Protein AF-A0A964HIZ6-F1 (afdb_monomer_lite)

Sequence (158 aa):
MNRRGFLATSIAAAVPARAANRIDWSRISVLTDEVGKTPEEALAFCKQYGLKWVELRGIPGQRKSYFTLEGDELKTAAKQFKDAGLGVSFLNTGMLKFDLPGTVPARKRVETEEQKAARAASAQAQFDRRLDTLRQAITAAKAFNVGIVRVFTFSRVE

pLDDT: mean 89.98, std 14.61, range [45.97, 98.5]

Secondary structure (DSSP, 8-state):
--TTSTTSS---------------GGG-EEEHHHH-SSHHHHHHHHHHTT--EEEESBPTTSS-BGGG--HHHHHHHHHHHHHTT-EEEEEEE-TT-SPPTTS-B--SS---HHHHHHHHHHHHHHHHTHHHHHHHHHHHHHHTT-S-EEE---PPB-

Structure (mmCIF, N/CA/C/O backbone):
data_AF-A0A964HIZ6-F1
#
_entry.id   AF-A0A964HIZ6-F1
#
loop_
_atom_site.group_PDB
_atom_site.id
_atom_site.type_symbol
_atom_site.label_atom_id
_atom_site.label_alt_id
_atom_site.label_comp_id
_atom_site.label_asym_id
_atom_site.label_entity_id
_atom_site.label_seq_id
_atom_site.pdbx_PDB_ins_code
_atom_site.Cartn_x
_atom_site.Cartn_y
_atom_site.Cartn_z
_atom_site.occupancy
_atom_site.B_iso_or_equiv
_atom_site.auth_seq_id
_atom_site.auth_comp_id
_atom_site.auth_asym_id
_atom_site.auth_atom_id
_atom_site.pdbx_PDB_m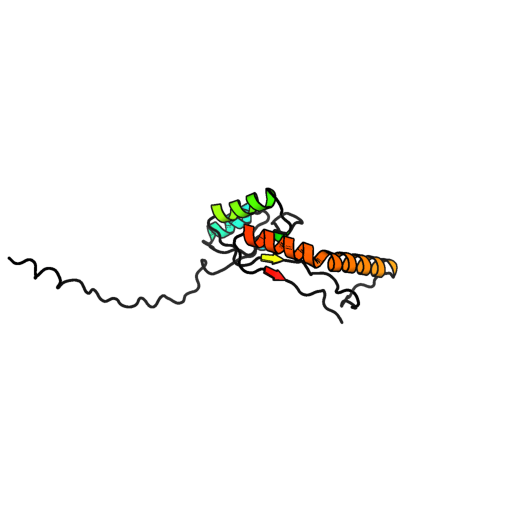odel_num
ATOM 1 N N . MET A 1 1 ? -52.311 -12.033 47.935 1.00 45.97 1 MET A N 1
ATOM 2 C CA . MET A 1 1 ? -51.720 -11.339 46.765 1.00 45.97 1 MET A CA 1
ATOM 3 C C . MET A 1 1 ? -50.743 -12.289 46.088 1.00 45.97 1 MET A C 1
ATOM 5 O O . MET A 1 1 ? -49.698 -12.580 46.654 1.00 45.97 1 MET A O 1
ATOM 9 N N . ASN A 1 2 ? -51.124 -12.861 44.941 1.00 47.94 2 ASN A N 1
ATOM 10 C CA . ASN A 1 2 ? -50.382 -13.949 44.294 1.00 47.94 2 ASN A CA 1
ATOM 11 C C . ASN A 1 2 ? -49.413 -13.428 43.225 1.00 47.94 2 ASN A C 1
ATOM 13 O O . ASN A 1 2 ? -49.766 -12.571 42.418 1.00 47.94 2 ASN A O 1
ATOM 17 N N . ARG A 1 3 ? -48.219 -14.036 43.177 1.00 53.62 3 ARG A N 1
ATOM 18 C CA . ARG A 1 3 ? -47.076 -13.769 42.274 1.00 53.62 3 ARG A CA 1
ATOM 19 C C . ARG A 1 3 ? -47.370 -13.892 40.762 1.00 53.62 3 ARG A C 1
ATOM 21 O O . ARG A 1 3 ? -46.456 -13.802 39.955 1.00 53.62 3 ARG A O 1
ATOM 28 N N . ARG A 1 4 ? -48.628 -14.105 40.365 1.00 56.47 4 ARG A N 1
ATOM 29 C CA . ARG A 1 4 ? -49.062 -14.315 38.973 1.00 56.47 4 ARG A CA 1
ATOM 30 C C . ARG A 1 4 ? -49.583 -13.054 38.270 1.00 56.47 4 ARG A C 1
ATOM 32 O O . ARG A 1 4 ? -49.916 -13.128 37.098 1.00 56.47 4 ARG A O 1
ATOM 39 N N . GLY A 1 5 ? -49.630 -11.906 38.950 1.00 51.97 5 GLY A N 1
ATOM 40 C CA . GLY A 1 5 ? -50.114 -10.646 38.367 1.00 51.97 5 GLY A CA 1
ATOM 41 C C . GLY A 1 5 ? -49.050 -9.746 37.728 1.00 51.97 5 GLY A C 1
ATOM 42 O O . GLY A 1 5 ? -49.407 -8.723 37.160 1.00 51.97 5 GLY A O 1
ATOM 43 N N . PHE A 1 6 ? -47.756 -10.079 37.818 1.00 48.56 6 PHE A N 1
ATOM 44 C CA . PHE A 1 6 ? -46.681 -9.134 37.465 1.00 48.56 6 PHE A CA 1
ATOM 45 C C . PHE A 1 6 ? -46.158 -9.243 36.019 1.00 48.56 6 PHE A C 1
ATOM 47 O O . PHE A 1 6 ? -45.233 -8.536 35.646 1.00 48.56 6 PHE A O 1
ATOM 54 N N . LEU A 1 7 ? -46.735 -10.109 35.181 1.00 51.22 7 LEU A N 1
ATOM 55 C CA . LEU A 1 7 ? -46.270 -10.308 33.796 1.00 51.22 7 LEU A CA 1
ATOM 56 C C . LEU A 1 7 ? -47.154 -9.638 32.731 1.00 51.22 7 LEU A C 1
ATOM 58 O O . LEU A 1 7 ? -46.924 -9.833 31.543 1.00 51.22 7 LEU A O 1
ATOM 62 N N . ALA A 1 8 ? -48.153 -8.844 33.124 1.00 53.31 8 ALA A N 1
ATOM 63 C CA . ALA A 1 8 ? -49.134 -8.289 32.187 1.00 53.31 8 ALA A CA 1
ATOM 64 C C . ALA A 1 8 ? -48.820 -6.870 31.667 1.00 53.31 8 ALA A C 1
ATOM 66 O O . ALA A 1 8 ? -49.612 -6.319 30.907 1.00 53.31 8 ALA A O 1
ATOM 67 N N . THR A 1 9 ? -47.688 -6.259 32.024 1.00 53.56 9 THR A N 1
ATOM 68 C CA . THR A 1 9 ? -47.437 -4.842 31.704 1.00 53.56 9 THR A CA 1
ATOM 69 C C . THR A 1 9 ? -45.995 -4.588 31.293 1.00 53.56 9 THR A C 1
ATOM 71 O O . THR A 1 9 ? -45.184 -4.138 32.094 1.00 53.56 9 THR A O 1
ATOM 74 N N . SER A 1 10 ? -45.676 -4.887 30.029 1.00 55.31 10 SER A N 1
ATOM 75 C CA . SER A 1 10 ? -44.842 -4.045 29.141 1.00 55.31 10 SER A CA 1
ATOM 76 C C . SER A 1 10 ? -44.479 -4.771 27.836 1.00 55.31 10 SER A C 1
ATOM 78 O O . SER A 1 10 ? -43.316 -4.907 27.478 1.00 55.31 10 SER A O 1
ATOM 80 N N . ILE A 1 11 ? -45.483 -5.169 27.044 1.00 53.59 11 ILE A N 1
ATOM 81 C CA . ILE A 1 11 ? -45.284 -5.249 25.587 1.00 53.59 11 ILE A CA 1
ATOM 82 C C . ILE A 1 11 ? -45.495 -3.827 25.059 1.00 53.59 11 ILE A C 1
ATOM 84 O O . ILE A 1 11 ? -46.511 -3.501 24.451 1.00 53.59 11 ILE A O 1
ATOM 88 N N . ALA A 1 12 ? -44.557 -2.933 25.385 1.00 55.44 12 ALA A N 1
ATOM 89 C CA . ALA A 1 12 ? -44.409 -1.705 24.625 1.00 55.44 12 ALA A CA 1
ATOM 90 C C . ALA A 1 12 ? -43.960 -2.147 23.234 1.00 55.44 12 ALA A C 1
ATOM 92 O O . ALA A 1 12 ? -42.929 -2.804 23.094 1.00 55.44 12 ALA A O 1
ATOM 93 N N . ALA A 1 13 ? -44.814 -1.877 22.251 1.00 52.16 13 ALA A N 1
ATOM 94 C CA . ALA A 1 13 ? -44.653 -2.220 20.853 1.00 52.16 13 ALA A CA 1
ATOM 95 C C . ALA A 1 13 ? -43.179 -2.208 20.426 1.00 52.16 13 ALA A C 1
ATOM 97 O O . ALA A 1 13 ? -42.555 -1.149 20.331 1.00 52.16 13 ALA A O 1
ATOM 98 N N . ALA A 1 14 ? -42.647 -3.389 20.109 1.00 55.41 14 ALA A N 1
ATOM 99 C CA . ALA A 1 14 ? -41.518 -3.504 19.208 1.00 55.41 14 ALA A CA 1
ATOM 100 C C . ALA A 1 14 ? -42.014 -3.045 17.833 1.00 55.41 14 ALA A C 1
ATOM 102 O O . ALA A 1 14 ? -42.307 -3.849 16.952 1.00 55.41 14 ALA A O 1
ATOM 103 N N . VAL A 1 15 ? -42.168 -1.729 17.662 1.00 54.66 15 VAL A N 1
ATOM 104 C CA . VAL A 1 15 ? -42.081 -1.126 16.342 1.00 54.66 15 VAL A CA 1
ATOM 105 C C . VAL A 1 15 ? -40.724 -1.601 15.847 1.00 54.66 15 VAL A C 1
ATOM 107 O O . VAL A 1 15 ? -39.725 -1.285 16.503 1.00 54.66 15 VAL A O 1
ATOM 110 N N . PRO A 1 16 ? -40.634 -2.400 14.770 1.00 52.22 16 PRO A N 1
ATOM 111 C CA . PRO A 1 16 ? -39.349 -2.583 14.143 1.00 52.22 16 PRO A CA 1
ATOM 112 C C . PRO A 1 16 ? -38.974 -1.169 13.736 1.00 52.22 16 PRO A C 1
ATOM 114 O O . PRO A 1 16 ? -39.582 -0.599 12.826 1.00 52.22 16 PRO A O 1
ATOM 117 N N . ALA A 1 17 ? -38.052 -0.551 14.478 1.00 58.62 17 ALA A N 1
ATOM 118 C CA . ALA A 1 17 ? -37.364 0.618 13.995 1.00 58.62 17 ALA A CA 1
ATOM 119 C C . ALA A 1 17 ? -36.874 0.155 12.633 1.00 58.62 17 ALA A C 1
ATOM 121 O O . ALA A 1 17 ? -36.034 -0.744 12.558 1.00 58.62 17 ALA A O 1
ATOM 122 N N . ARG A 1 18 ? -37.512 0.644 11.561 1.00 54.06 18 ARG A N 1
ATOM 123 C CA . ARG A 1 18 ? -36.980 0.531 10.212 1.00 54.06 18 ARG A CA 1
ATOM 124 C C . ARG A 1 18 ? -35.577 1.056 10.395 1.00 54.06 18 ARG A C 1
ATOM 126 O O . ARG A 1 18 ? -35.429 2.263 10.576 1.00 54.06 18 ARG A O 1
ATOM 133 N N . ALA A 1 19 ? -34.600 0.153 10.498 1.00 58.31 19 ALA A N 1
ATOM 134 C CA . ALA A 1 19 ? -33.208 0.518 10.594 1.00 58.31 19 ALA A CA 1
ATOM 135 C C . ALA A 1 19 ? -33.028 1.390 9.371 1.00 58.31 19 ALA A C 1
ATOM 137 O O . ALA A 1 19 ? -33.193 0.912 8.245 1.00 58.31 19 ALA A O 1
ATOM 138 N N . ALA A 1 20 ? -32.935 2.699 9.604 1.00 58.81 20 ALA A N 1
ATOM 139 C CA . ALA A 1 20 ? -32.928 3.649 8.526 1.00 58.81 20 ALA A CA 1
ATOM 140 C C . ALA A 1 20 ? -31.734 3.209 7.696 1.00 58.81 20 ALA A C 1
ATOM 142 O O . ALA A 1 20 ? -30.618 3.162 8.210 1.00 58.81 20 ALA A O 1
ATOM 143 N N . ASN A 1 21 ? -31.997 2.762 6.469 1.00 61.28 21 ASN A N 1
ATOM 144 C CA . ASN A 1 21 ? -31.003 2.190 5.572 1.00 61.28 21 ASN A CA 1
ATOM 145 C C . ASN A 1 21 ? -30.147 3.346 5.022 1.00 61.28 21 ASN A C 1
ATOM 147 O O . ASN A 1 21 ? -30.050 3.575 3.821 1.00 61.28 21 ASN A O 1
ATOM 151 N N . ARG A 1 22 ? -29.649 4.184 5.934 1.00 76.38 22 ARG A N 1
ATOM 152 C CA . ARG A 1 22 ? -28.894 5.395 5.693 1.00 76.38 22 ARG A CA 1
ATOM 153 C C . ARG A 1 22 ? -27.453 4.990 5.893 1.00 76.38 22 ARG A C 1
ATOM 155 O O . ARG A 1 22 ? -27.034 4.654 6.997 1.00 76.38 22 ARG A O 1
ATOM 162 N N . ILE A 1 23 ? -26.728 4.967 4.787 1.00 83.88 23 ILE A N 1
ATOM 163 C CA . ILE A 1 23 ? -25.276 4.923 4.815 1.00 83.88 23 ILE A CA 1
ATOM 164 C C . ILE A 1 23 ? -24.836 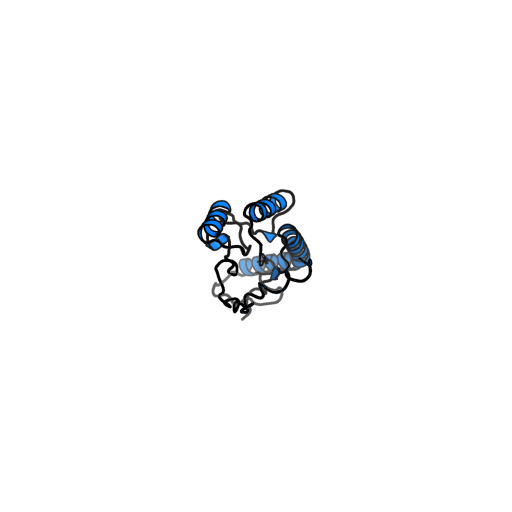6.167 5.590 1.00 83.88 23 ILE A C 1
ATOM 166 O O . ILE A 1 23 ? -25.149 7.288 5.190 1.00 83.88 23 ILE A O 1
ATOM 170 N N . ASP A 1 24 ? -24.184 5.955 6.726 1.00 89.06 24 ASP A N 1
ATOM 171 C CA . ASP A 1 24 ? -23.513 7.000 7.487 1.00 89.06 24 ASP A CA 1
ATOM 172 C C . ASP A 1 24 ? -21.992 6.896 7.291 1.00 89.06 24 ASP A C 1
ATOM 174 O O . ASP A 1 24 ? -21.478 6.003 6.609 1.00 89.06 24 ASP A O 1
ATOM 178 N N . TRP A 1 25 ? -21.257 7.815 7.911 1.00 90.38 25 TRP A N 1
ATOM 179 C CA . TRP A 1 25 ? -19.798 7.873 7.841 1.00 90.38 25 TRP A CA 1
ATOM 180 C C . TRP A 1 25 ? -19.101 6.610 8.371 1.00 90.38 25 TRP A C 1
ATOM 182 O O . TRP A 1 25 ? -17.971 6.325 7.980 1.00 90.38 25 TRP A O 1
ATOM 192 N N . SER A 1 26 ? -19.774 5.792 9.191 1.00 88.56 26 SER A N 1
ATOM 193 C CA . SER A 1 26 ? -19.220 4.522 9.676 1.00 88.56 26 SER A CA 1
ATOM 194 C C . SER A 1 26 ? -19.149 3.437 8.598 1.00 88.56 26 SER A C 1
ATOM 196 O O . SER A 1 26 ? -18.534 2.397 8.822 1.00 88.56 26 SER A O 1
ATOM 198 N N . ARG A 1 27 ? -19.762 3.667 7.430 1.00 91.12 27 ARG A N 1
ATOM 199 C CA . ARG A 1 27 ? -19.783 2.749 6.280 1.00 91.12 27 ARG A CA 1
ATOM 200 C C . ARG A 1 27 ? -19.009 3.266 5.068 1.00 91.12 27 ARG A C 1
ATOM 202 O O . ARG A 1 27 ? -19.045 2.631 4.019 1.00 91.12 27 ARG A O 1
ATOM 209 N N . ILE A 1 28 ? -18.333 4.404 5.202 1.00 93.69 28 ILE A N 1
ATOM 210 C CA . ILE A 1 28 ? -17.528 5.013 4.143 1.00 93.69 28 ILE A CA 1
ATOM 211 C C . ILE A 1 28 ? -16.051 4.796 4.474 1.00 93.69 28 ILE A C 1
ATOM 213 O O . ILE A 1 28 ? -15.628 5.006 5.613 1.00 93.69 28 ILE A O 1
ATOM 217 N N . SER A 1 29 ? -15.277 4.369 3.477 1.00 96.38 29 SER A N 1
ATOM 218 C CA . SER A 1 29 ? -13.820 4.290 3.535 1.00 96.38 29 SER A CA 1
ATOM 219 C C . SER A 1 29 ? -13.178 5.442 2.768 1.00 96.38 29 SER A C 1
ATOM 221 O O . SER A 1 29 ? -13.736 5.962 1.802 1.00 96.38 29 SER A O 1
ATOM 223 N N . VAL A 1 30 ? -11.979 5.830 3.199 1.00 97.44 30 VAL A N 1
ATOM 224 C CA . VAL A 1 30 ? -11.129 6.798 2.495 1.00 97.44 30 VAL A CA 1
ATOM 225 C C . VAL A 1 30 ? -9.723 6.237 2.319 1.00 97.44 30 VAL A C 1
ATOM 227 O O . VAL A 1 30 ? -9.248 5.460 3.149 1.00 97.44 30 VAL A O 1
ATOM 230 N N . LEU A 1 31 ? -9.049 6.648 1.247 1.00 98.19 31 LEU A N 1
ATOM 231 C CA . LEU A 1 31 ? -7.632 6.368 1.033 1.00 98.19 31 LEU A CA 1
ATOM 232 C C . LEU A 1 31 ? -6.791 7.255 1.949 1.00 98.19 31 LEU A C 1
ATOM 234 O O . LEU A 1 31 ? -6.874 8.481 1.876 1.00 98.19 31 LEU A O 1
ATOM 238 N N . THR A 1 32 ? -5.966 6.644 2.798 1.00 98.38 32 THR A N 1
ATOM 239 C CA . THR A 1 32 ? -5.167 7.387 3.786 1.00 98.38 32 THR A CA 1
ATOM 240 C C . THR A 1 32 ? -4.206 8.384 3.142 1.00 98.38 32 THR A C 1
ATOM 242 O O . THR A 1 32 ? -3.974 9.449 3.701 1.00 98.38 32 THR A O 1
ATOM 245 N N . ASP A 1 33 ? -3.664 8.058 1.966 1.00 97.62 33 ASP A N 1
ATOM 246 C CA . ASP A 1 33 ? -2.729 8.897 1.204 1.00 97.62 33 ASP A CA 1
ATOM 247 C C . ASP A 1 33 ? -3.394 10.038 0.418 1.00 97.62 33 ASP A C 1
ATOM 249 O O . ASP A 1 33 ? -2.684 10.854 -0.161 1.00 97.62 33 ASP A O 1
ATOM 253 N N . GLU A 1 34 ? -4.727 10.129 0.426 1.00 97.81 34 GLU A N 1
ATOM 254 C CA . GLU A 1 34 ? -5.487 11.221 -0.205 1.00 97.81 34 GLU A CA 1
ATOM 255 C C . GLU A 1 34 ? -6.064 12.211 0.823 1.00 97.81 34 GLU A C 1
ATOM 257 O O . GLU A 1 34 ? -6.417 13.335 0.472 1.00 97.81 34 GLU A O 1
ATOM 262 N N . VAL A 1 35 ? -6.170 11.811 2.097 1.00 97.75 35 VAL A N 1
ATOM 263 C CA . VAL A 1 35 ? -6.799 12.621 3.162 1.00 97.75 35 VAL A CA 1
ATOM 264 C C . VAL A 1 35 ? -5.812 13.197 4.179 1.00 97.75 35 VAL A C 1
ATOM 266 O O . VAL A 1 35 ? -6.211 13.973 5.043 1.00 97.75 35 VAL A O 1
ATOM 269 N N . GLY A 1 36 ? -4.529 12.844 4.087 1.00 97.00 36 GLY A N 1
ATOM 270 C CA . GLY A 1 36 ? -3.477 13.370 4.956 1.00 97.00 36 GLY A CA 1
ATOM 271 C C . GLY A 1 36 ? -2.109 13.338 4.282 1.00 97.00 36 GLY A C 1
ATOM 272 O O . GLY A 1 36 ? -1.866 12.532 3.384 1.00 97.00 36 GLY A O 1
ATOM 273 N N . LYS A 1 37 ? -1.199 14.216 4.713 1.00 97.75 37 LYS A N 1
ATOM 274 C CA . LYS A 1 37 ? 0.199 14.226 4.253 1.00 97.75 37 LYS A CA 1
ATOM 275 C C . LYS A 1 37 ? 1.084 13.319 5.098 1.00 97.75 37 LYS A C 1
ATOM 277 O O . LYS A 1 37 ? 2.146 12.924 4.629 1.00 97.75 37 LYS A O 1
ATOM 282 N N . THR A 1 38 ? 0.650 12.970 6.308 1.00 98.12 38 THR A N 1
ATOM 283 C CA . THR A 1 38 ? 1.278 11.962 7.174 1.00 98.12 38 THR A CA 1
ATOM 284 C C . THR A 1 38 ? 0.230 10.955 7.669 1.00 98.12 38 THR A C 1
ATOM 286 O O . THR A 1 38 ? -0.973 11.233 7.583 1.00 98.12 38 THR A O 1
ATOM 289 N N . PRO A 1 39 ? 0.642 9.771 8.167 1.00 97.69 39 PRO A N 1
ATOM 290 C CA . PRO A 1 39 ? -0.289 8.818 8.764 1.00 97.69 39 PRO A CA 1
ATOM 291 C C . PRO A 1 39 ? -1.131 9.449 9.879 1.00 97.69 39 PRO A C 1
ATOM 293 O O . PRO A 1 39 ? -2.338 9.246 9.930 1.00 97.69 39 PRO A O 1
ATOM 296 N N . GLU A 1 40 ? -0.522 10.273 10.728 1.00 97.88 40 GLU A N 1
ATOM 297 C CA . GLU A 1 40 ? -1.180 10.933 11.857 1.00 97.88 40 GLU A CA 1
ATOM 298 C C . GLU A 1 40 ? -2.265 11.909 11.390 1.00 97.88 40 GLU A C 1
ATOM 300 O O . GLU A 1 40 ? -3.366 11.905 11.942 1.00 97.88 40 GLU A O 1
ATOM 305 N N . GLU A 1 41 ? -1.992 12.701 10.347 1.00 98.38 41 GLU A N 1
ATOM 306 C CA . GLU A 1 41 ? -2.987 13.593 9.741 1.00 98.38 41 GLU A CA 1
ATOM 307 C C . GLU A 1 41 ? -4.173 12.809 9.163 1.00 98.38 41 GLU A C 1
ATOM 309 O O . GLU A 1 41 ? -5.326 13.185 9.379 1.00 98.38 41 GLU A O 1
ATOM 314 N N . ALA A 1 42 ? -3.916 11.684 8.488 1.00 98.38 42 ALA A N 1
ATOM 315 C CA . ALA A 1 42 ? -4.976 10.838 7.940 1.00 98.38 42 ALA A CA 1
ATOM 316 C C . ALA A 1 42 ? -5.849 10.212 9.046 1.00 98.38 42 ALA A C 1
ATOM 318 O O . ALA A 1 42 ? -7.077 10.161 8.928 1.00 98.38 42 ALA A O 1
ATOM 319 N N . LEU A 1 43 ? -5.240 9.775 10.154 1.00 98.12 43 LEU A N 1
ATOM 320 C CA . LEU A 1 43 ? -5.966 9.271 11.325 1.00 98.12 43 LEU A CA 1
ATOM 321 C C . LEU A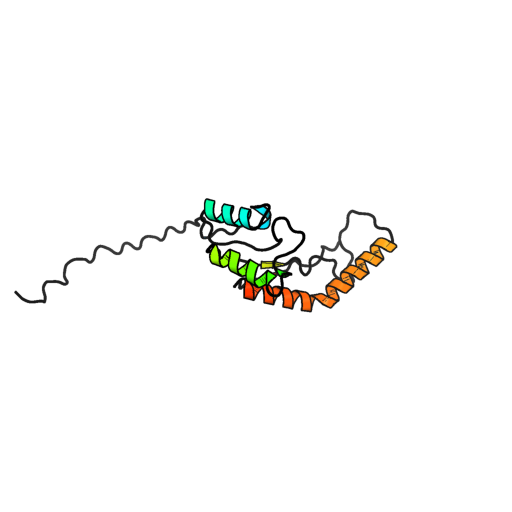 1 43 ? -6.786 10.381 12.001 1.00 98.12 43 LEU A C 1
ATOM 323 O O . LEU A 1 43 ? -7.935 10.152 12.390 1.00 98.12 43 LEU A O 1
ATOM 327 N N . ALA A 1 44 ? -6.229 11.591 12.110 1.00 98.12 44 ALA A N 1
ATOM 328 C CA . ALA A 1 44 ? -6.928 12.754 12.649 1.00 98.12 44 ALA A CA 1
ATOM 329 C C . ALA A 1 44 ? -8.146 13.131 11.793 1.00 98.12 44 ALA A C 1
ATOM 331 O O . ALA A 1 44 ? -9.224 13.360 12.347 1.00 98.12 44 ALA A O 1
ATOM 332 N N . PHE A 1 45 ? -8.014 13.098 10.463 1.00 98.12 45 PHE A N 1
ATOM 333 C CA . PHE A 1 45 ? -9.128 13.274 9.531 1.00 98.12 45 PHE A CA 1
ATOM 334 C C . PHE A 1 45 ? -10.233 12.241 9.789 1.00 98.12 45 PHE A C 1
ATOM 336 O O . PHE A 1 45 ? -11.398 12.595 9.975 1.00 98.12 45 PHE A O 1
ATOM 343 N N . CYS A 1 46 ? -9.877 10.957 9.888 1.00 97.88 46 CYS A N 1
ATOM 344 C CA . CYS A 1 46 ? -10.852 9.900 10.158 1.00 97.88 46 CYS A CA 1
ATOM 345 C C . CYS A 1 46 ? -11.591 10.122 11.486 1.00 97.88 46 CYS A C 1
ATOM 347 O O . CYS A 1 46 ? -12.810 9.953 11.552 1.00 97.88 46 CYS A O 1
ATOM 349 N N . LYS A 1 47 ? -10.874 10.562 12.528 1.00 96.88 47 LYS A N 1
ATOM 350 C CA . LYS A 1 47 ? -11.461 10.902 13.829 1.00 96.88 47 LYS A CA 1
ATOM 351 C C . LYS A 1 47 ? -12.416 12.094 13.736 1.00 96.88 47 LYS A C 1
ATOM 353 O O . LYS A 1 47 ? -13.504 12.023 14.301 1.00 96.88 47 LYS A O 1
ATOM 358 N N . GLN A 1 48 ? -12.033 13.156 13.026 1.00 96.88 48 GLN A N 1
ATOM 359 C CA . GLN A 1 48 ? -12.844 14.366 12.853 1.00 96.88 48 GLN A CA 1
ATOM 360 C C . GLN A 1 48 ? -14.210 14.061 12.225 1.00 96.88 48 GLN A C 1
ATOM 362 O O . GLN A 1 48 ? -15.218 14.613 12.661 1.00 96.88 48 GLN A O 1
ATOM 367 N N . TYR A 1 49 ? -14.252 13.167 11.234 1.00 95.31 49 TYR A N 1
ATOM 368 C CA . TYR A 1 49 ? -15.479 12.822 10.508 1.00 95.31 49 TYR A CA 1
ATOM 369 C C . TYR A 1 49 ? -16.175 11.551 11.021 1.00 95.31 49 TYR A C 1
ATOM 371 O O . TYR A 1 49 ? -17.189 11.135 10.465 1.00 95.31 49 TYR A O 1
ATOM 379 N N . GLY A 1 50 ? -15.660 10.929 12.087 1.00 95.31 50 GLY A N 1
ATOM 380 C CA . GLY A 1 50 ? -16.251 9.723 12.671 1.00 95.31 50 GLY A CA 1
ATOM 381 C C . GLY A 1 50 ? -16.176 8.486 11.768 1.00 95.31 50 GLY A C 1
ATOM 382 O O . GLY A 1 50 ? -17.000 7.580 11.911 1.00 95.31 50 GLY A O 1
ATOM 383 N N . LEU A 1 51 ? -15.200 8.434 10.856 1.00 97.19 51 LEU A N 1
ATOM 384 C CA . LEU A 1 51 ? -14.982 7.288 9.974 1.00 97.19 51 LEU A CA 1
ATOM 385 C C . LEU A 1 51 ? -14.571 6.055 10.782 1.00 97.19 51 LEU A C 1
ATOM 387 O O . LEU A 1 51 ? -13.906 6.154 11.815 1.00 97.19 51 LEU A O 1
ATOM 391 N N . LYS A 1 52 ? -14.968 4.878 10.290 1.00 97.44 52 LYS A N 1
ATOM 392 C CA . LYS A 1 52 ? -14.602 3.575 10.875 1.00 97.44 52 LYS A CA 1
ATOM 393 C C . LYS A 1 52 ? -13.754 2.709 9.957 1.00 97.44 52 LYS A C 1
ATOM 395 O O . LYS A 1 52 ? -13.185 1.728 10.428 1.00 97.44 52 LYS A O 1
ATOM 400 N N . TRP A 1 53 ? -13.644 3.082 8.685 1.00 98.12 53 TRP A N 1
ATOM 401 C CA . TRP A 1 53 ? -12.929 2.311 7.680 1.00 98.12 53 TRP A CA 1
ATOM 402 C C . TRP A 1 53 ? -11.956 3.179 6.903 1.00 98.12 53 TRP A C 1
ATOM 404 O O . TRP A 1 53 ? -12.237 4.334 6.591 1.00 98.12 53 TRP A O 1
ATOM 414 N N . VAL A 1 54 ? -10.828 2.581 6.544 1.00 98.31 54 VAL A N 1
ATOM 415 C CA . VAL A 1 54 ? -9.850 3.159 5.626 1.00 98.31 54 VAL A CA 1
ATOM 416 C C . VAL A 1 54 ? -9.477 2.160 4.541 1.00 98.31 54 VAL A C 1
ATOM 418 O O . VAL A 1 54 ? -9.719 0.951 4.654 1.00 98.31 54 VAL A O 1
ATOM 421 N N . GLU A 1 55 ? -8.879 2.681 3.483 1.00 98.06 55 GLU A N 1
ATOM 422 C CA . GLU A 1 55 ? -8.192 1.924 2.450 1.00 98.06 55 GLU A CA 1
ATOM 423 C C . GLU A 1 55 ? -6.708 2.258 2.486 1.00 98.06 55 GLU A C 1
ATOM 425 O O . GLU A 1 55 ? -6.320 3.425 2.577 1.00 98.06 55 GLU A O 1
ATOM 430 N N . LEU A 1 56 ? -5.875 1.226 2.380 1.00 98.38 56 LEU A N 1
ATOM 431 C CA . LEU A 1 56 ? -4.426 1.384 2.423 1.00 98.38 56 LEU A CA 1
ATOM 432 C C . LEU A 1 56 ?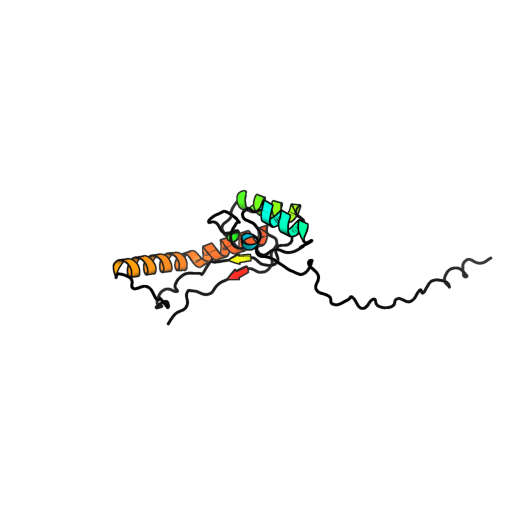 -3.838 1.230 1.024 1.00 98.38 56 LEU A C 1
ATOM 434 O O . LEU A 1 56 ? -4.133 0.256 0.331 1.00 98.38 56 LEU A O 1
ATOM 438 N N . ARG A 1 57 ? -2.993 2.182 0.619 1.00 96.69 57 ARG A N 1
ATOM 439 C CA . ARG A 1 57 ? -2.251 2.162 -0.650 1.00 96.69 57 ARG A CA 1
ATOM 440 C C . ARG A 1 57 ? -0.810 2.619 -0.423 1.00 96.69 57 ARG A C 1
ATOM 442 O O . ARG A 1 57 ? 0.027 1.809 -0.021 1.00 96.69 57 ARG A O 1
ATOM 449 N N . GLY A 1 58 ? -0.534 3.903 -0.655 1.00 97.19 58 GLY A N 1
ATOM 450 C CA . GLY A 1 58 ? 0.703 4.560 -0.261 1.00 97.19 58 GLY A CA 1
ATOM 451 C C . GLY A 1 58 ? 0.685 4.890 1.226 1.00 97.19 58 GLY A C 1
ATOM 452 O O . GLY A 1 58 ? -0.380 5.091 1.809 1.00 97.19 58 GLY A O 1
ATOM 453 N N . ILE A 1 59 ? 1.864 4.947 1.837 1.00 98.12 59 ILE A N 1
ATOM 454 C CA . ILE A 1 59 ? 2.018 5.531 3.168 1.00 98.12 59 ILE A CA 1
ATOM 455 C C . ILE A 1 59 ? 2.072 7.052 2.976 1.00 98.12 59 ILE A C 1
ATOM 457 O O . ILE A 1 59 ? 2.946 7.518 2.236 1.00 98.12 59 ILE A O 1
ATOM 461 N N . PRO A 1 60 ? 1.168 7.832 3.596 1.00 97.88 60 PRO A N 1
ATOM 462 C CA . PRO A 1 60 ? 1.157 9.283 3.446 1.00 97.88 60 PRO A CA 1
ATOM 463 C C . PRO A 1 60 ? 2.537 9.898 3.714 1.00 97.88 60 PRO A C 1
ATOM 465 O O . PRO A 1 60 ? 3.195 9.563 4.702 1.00 97.88 60 PRO A O 1
ATOM 468 N N . GLY A 1 61 ? 2.995 10.761 2.806 1.00 96.44 61 GLY A N 1
ATOM 469 C CA . GLY A 1 61 ? 4.283 11.453 2.932 1.00 96.44 61 GLY A CA 1
ATOM 470 C C . GLY A 1 61 ? 5.512 10.601 2.605 1.00 96.44 61 GLY A C 1
ATOM 471 O O . GLY A 1 61 ? 6.634 11.099 2.678 1.00 96.44 61 GLY A O 1
ATOM 472 N N . GLN A 1 62 ? 5.336 9.338 2.208 1.00 95.81 62 GLN A N 1
ATOM 473 C CA . GLN A 1 62 ? 6.437 8.434 1.883 1.00 95.81 62 GLN A CA 1
ATOM 474 C C . GLN A 1 62 ? 6.317 7.871 0.466 1.00 95.81 62 GLN A C 1
ATOM 476 O O . GLN A 1 62 ? 5.237 7.730 -0.101 1.00 95.81 62 GLN A O 1
ATOM 481 N N . ARG A 1 63 ? 7.452 7.455 -0.106 1.00 93.88 63 ARG A N 1
ATOM 482 C CA . ARG A 1 63 ? 7.507 6.736 -1.395 1.00 93.88 63 ARG A CA 1
ATOM 483 C C . ARG A 1 63 ? 7.407 5.215 -1.208 1.00 93.88 63 ARG A C 1
ATOM 485 O O . ARG A 1 63 ? 8.017 4.459 -1.958 1.00 93.88 63 ARG A O 1
ATOM 492 N N . LYS A 1 64 ? 6.669 4.774 -0.186 1.00 95.25 64 LYS A N 1
ATOM 493 C CA . LYS A 1 64 ? 6.439 3.366 0.169 1.00 95.25 64 LYS A CA 1
ATOM 494 C C . LYS A 1 64 ? 4.945 3.054 0.136 1.00 95.25 64 LYS A C 1
ATOM 496 O O . LYS A 1 64 ? 4.115 3.941 0.316 1.00 95.25 64 LYS A O 1
ATOM 501 N N . SER A 1 65 ? 4.606 1.786 -0.078 1.00 96.69 65 SER A N 1
ATOM 502 C CA . SER A 1 65 ? 3.229 1.295 0.041 1.00 96.69 65 SER A CA 1
ATOM 503 C C . SER A 1 65 ? 3.072 0.464 1.308 1.00 96.69 65 SER A C 1
ATOM 505 O O . SER A 1 65 ? 4.008 -0.214 1.720 1.00 96.69 65 SER A O 1
ATOM 507 N N . TYR A 1 66 ? 1.882 0.449 1.904 1.00 98.12 66 TYR A N 1
ATOM 508 C CA . TYR A 1 66 ? 1.646 -0.341 3.120 1.00 98.12 66 TYR A CA 1
ATOM 509 C C . TYR A 1 66 ? 1.892 -1.841 2.913 1.00 98.12 66 TYR A C 1
ATOM 511 O O . TYR A 1 66 ? 2.343 -2.525 3.827 1.00 98.12 66 TYR A O 1
ATOM 519 N N . PHE A 1 67 ? 1.647 -2.355 1.703 1.00 97.31 67 PHE A N 1
ATOM 520 C CA . PHE A 1 67 ? 1.850 -3.774 1.401 1.00 97.31 67 PHE A CA 1
ATOM 521 C C . PHE A 1 67 ? 3.328 -4.190 1.330 1.00 97.31 67 PHE A C 1
ATOM 523 O O . PHE A 1 67 ? 3.605 -5.384 1.343 1.00 97.31 67 PHE A O 1
ATOM 530 N N . THR A 1 68 ? 4.260 -3.231 1.244 1.00 97.06 68 THR A N 1
ATOM 531 C CA . THR A 1 68 ? 5.707 -3.500 1.210 1.00 97.06 68 THR A CA 1
ATOM 532 C C . THR A 1 68 ? 6.361 -3.410 2.588 1.00 97.06 68 THR A C 1
ATOM 534 O O . THR A 1 68 ? 7.581 -3.503 2.685 1.00 97.06 68 THR A O 1
ATOM 537 N N . LEU A 1 69 ? 5.582 -3.142 3.640 1.00 97.75 69 LEU A N 1
ATOM 538 C CA . LEU A 1 69 ? 6.079 -3.117 5.010 1.00 97.75 69 LEU A CA 1
ATOM 539 C C . LEU A 1 69 ? 6.343 -4.536 5.510 1.00 97.75 69 LEU A C 1
ATOM 541 O O . LEU A 1 69 ? 5.575 -5.457 5.232 1.00 97.75 69 LEU A O 1
ATOM 545 N N . GLU A 1 70 ? 7.390 -4.692 6.314 1.00 96.50 70 GLU A N 1
ATOM 546 C CA . GLU A 1 70 ? 7.793 -5.976 6.886 1.00 96.50 70 GLU A CA 1
ATOM 547 C C . GLU A 1 70 ? 8.157 -5.830 8.367 1.00 96.50 70 GLU A C 1
ATOM 549 O O . GLU A 1 70 ? 8.311 -4.720 8.885 1.00 96.50 70 GLU A O 1
ATOM 554 N N . GLY A 1 71 ? 8.271 -6.964 9.063 1.00 96.62 71 GLY A N 1
ATOM 555 C CA . GLY A 1 71 ? 8.767 -7.023 10.438 1.00 96.62 71 GLY A CA 1
ATOM 556 C C . GLY A 1 71 ? 8.049 -6.064 11.392 1.00 96.62 71 GLY A C 1
ATOM 557 O O . GLY A 1 71 ? 6.819 -6.043 11.474 1.00 96.62 71 GLY A O 1
ATOM 558 N N . ASP A 1 72 ? 8.829 -5.284 12.135 1.00 97.94 72 ASP A N 1
ATOM 559 C CA . ASP A 1 72 ? 8.306 -4.370 13.151 1.00 97.94 72 ASP A CA 1
ATOM 560 C C . ASP A 1 72 ? 7.699 -3.090 12.562 1.00 97.94 72 ASP A C 1
ATOM 562 O O . ASP A 1 72 ? 6.787 -2.525 13.170 1.00 97.94 72 ASP A O 1
ATOM 566 N N . GLU A 1 73 ? 8.110 -2.675 11.357 1.00 97.44 73 GLU A N 1
ATOM 567 C CA . GLU A 1 73 ? 7.497 -1.543 10.642 1.00 97.44 73 GLU A CA 1
ATOM 568 C C . GLU A 1 73 ? 6.026 -1.866 10.327 1.00 97.44 73 GLU A C 1
ATOM 570 O O . GLU A 1 73 ? 5.127 -1.081 10.633 1.00 97.44 73 GLU A O 1
ATOM 575 N N . LEU A 1 74 ? 5.761 -3.079 9.824 1.00 98.50 74 LEU A N 1
ATOM 576 C CA . LEU A 1 74 ? 4.405 -3.561 9.550 1.00 98.50 74 LEU A CA 1
ATOM 577 C C . LEU A 1 74 ? 3.559 -3.678 10.824 1.00 98.50 74 LEU A C 1
ATOM 579 O O . LEU A 1 74 ? 2.413 -3.227 10.846 1.00 98.50 74 LEU A O 1
ATOM 583 N N . LYS A 1 75 ? 4.111 -4.264 11.896 1.00 98.38 75 LYS A N 1
ATOM 584 C CA . LYS A 1 75 ? 3.395 -4.398 13.179 1.00 98.38 75 LYS A CA 1
ATOM 585 C C . LYS A 1 75 ? 3.033 -3.036 13.763 1.00 98.38 75 LYS A C 1
ATOM 587 O O . LYS A 1 75 ? 1.920 -2.863 14.253 1.00 98.38 75 LYS A O 1
ATOM 592 N N . THR A 1 76 ? 3.960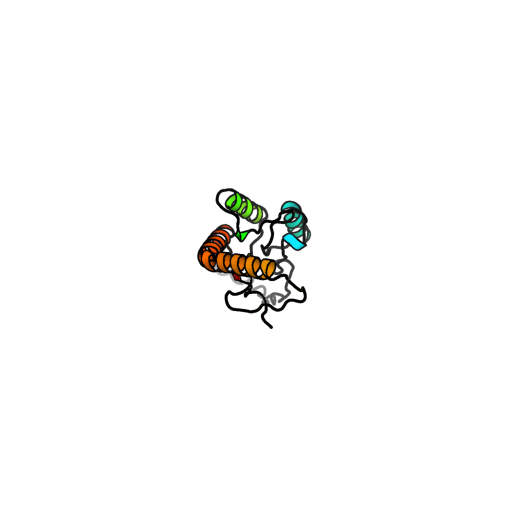 -2.082 13.701 1.00 98.19 76 THR A N 1
ATOM 593 C CA . THR A 1 76 ? 3.757 -0.721 14.205 1.00 98.19 76 THR A CA 1
ATOM 594 C C . THR A 1 76 ? 2.645 -0.029 13.429 1.00 98.19 76 THR A C 1
ATOM 596 O O . THR A 1 76 ? 1.695 0.457 14.039 1.00 98.19 76 THR A O 1
ATOM 599 N N . ALA A 1 77 ? 2.698 -0.070 12.094 1.00 98.06 77 ALA A N 1
ATOM 600 C CA . ALA A 1 77 ? 1.653 0.498 11.249 1.00 98.06 77 ALA A CA 1
ATOM 601 C C . ALA A 1 77 ? 0.280 -0.139 11.528 1.00 98.06 77 ALA A C 1
ATOM 603 O O . ALA A 1 77 ? -0.703 0.568 11.730 1.00 98.06 77 ALA A O 1
ATOM 604 N N . ALA A 1 78 ? 0.199 -1.471 11.610 1.00 98.31 78 ALA A N 1
ATOM 605 C CA . ALA A 1 78 ? -1.051 -2.166 11.926 1.00 98.31 78 ALA A CA 1
ATOM 606 C C . ALA A 1 78 ? -1.605 -1.777 13.308 1.00 98.31 78 ALA A C 1
ATOM 608 O O . ALA A 1 78 ? -2.812 -1.570 13.466 1.00 98.31 78 ALA A O 1
ATOM 609 N N . LYS A 1 79 ? -0.724 -1.622 14.306 1.00 98.31 79 LYS A N 1
ATOM 610 C CA . LYS A 1 79 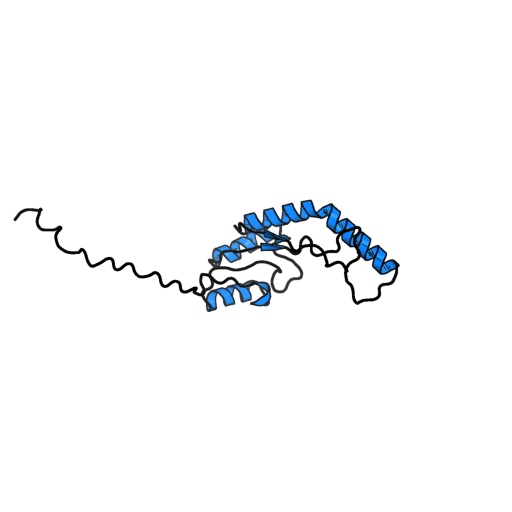? -1.106 -1.176 15.648 1.00 98.31 79 LYS A CA 1
ATOM 611 C C . LYS A 1 79 ? -1.681 0.242 15.633 1.00 98.31 79 LYS A C 1
ATOM 613 O O . LYS A 1 79 ? -2.679 0.463 16.307 1.00 98.31 79 LYS A O 1
ATOM 618 N N . GLN A 1 80 ? -1.128 1.165 14.842 1.00 98.00 80 GLN A N 1
ATOM 619 C CA . GLN A 1 80 ? -1.639 2.540 14.742 1.00 98.00 80 GLN A CA 1
ATOM 620 C C . GLN A 1 80 ? -3.116 2.583 14.316 1.00 98.00 80 GLN A C 1
ATOM 622 O O . GLN A 1 80 ? -3.917 3.267 14.951 1.00 98.00 80 GLN A O 1
ATOM 627 N N . PHE A 1 81 ? -3.507 1.814 13.293 1.00 98.25 81 PHE A N 1
ATOM 628 C CA . PHE A 1 81 ? -4.911 1.749 12.860 1.00 98.25 81 PHE A CA 1
ATOM 629 C C . PHE A 1 81 ? -5.813 1.098 13.912 1.00 98.25 81 PHE A C 1
ATOM 631 O O . PHE A 1 81 ? -6.908 1.596 14.183 1.00 98.25 81 PHE A O 1
ATOM 638 N N . LYS A 1 82 ? -5.334 0.025 14.554 1.00 98.06 82 LYS A N 1
ATOM 639 C CA . LYS A 1 82 ? -6.062 -0.647 15.635 1.00 98.06 82 LYS A CA 1
ATOM 640 C C . LYS A 1 82 ? -6.302 0.284 16.825 1.00 98.06 82 LYS A C 1
ATOM 642 O O . LYS A 1 82 ? -7.426 0.359 17.313 1.00 98.06 82 LYS A O 1
ATOM 647 N N . ASP A 1 83 ? -5.272 0.998 17.273 1.00 98.12 83 ASP A N 1
ATOM 648 C CA . ASP A 1 83 ? -5.352 1.948 18.387 1.00 98.12 83 ASP A CA 1
ATOM 649 C C . ASP A 1 83 ? -6.280 3.130 18.056 1.00 98.12 83 ASP A C 1
ATOM 651 O O . ASP A 1 83 ? -6.979 3.634 18.933 1.00 98.12 83 ASP A O 1
ATOM 655 N N . ALA A 1 84 ? -6.340 3.540 16.784 1.00 97.38 84 ALA A N 1
ATOM 656 C CA . ALA A 1 84 ? -7.274 4.554 16.297 1.00 97.38 84 ALA A CA 1
ATOM 657 C C . ALA A 1 84 ? -8.725 4.044 16.153 1.00 97.38 84 ALA A C 1
ATOM 659 O O . ALA A 1 84 ? -9.623 4.828 15.841 1.00 97.38 84 ALA A O 1
ATOM 660 N N . GLY A 1 85 ? -8.975 2.747 16.371 1.00 97.25 85 GLY A N 1
ATOM 661 C CA . GLY A 1 85 ? -10.293 2.136 16.204 1.00 97.25 85 GLY A CA 1
ATOM 662 C C . GLY A 1 85 ? -10.772 2.104 14.749 1.00 97.25 85 GLY A C 1
ATOM 663 O O . GLY A 1 85 ? -11.981 2.158 14.511 1.00 97.25 85 GLY A O 1
ATOM 664 N N . LEU A 1 86 ? -9.841 2.050 13.790 1.00 98.31 86 LEU A N 1
ATOM 665 C CA . LEU A 1 86 ? -10.125 2.000 12.356 1.00 98.31 86 LEU A CA 1
ATOM 666 C C . LEU A 1 86 ? -9.929 0.585 11.814 1.00 98.31 86 LEU A C 1
ATOM 668 O O . LEU A 1 86 ? -8.885 -0.039 12.007 1.00 98.31 86 LEU A O 1
ATOM 672 N N . GLY A 1 87 ? -10.930 0.097 11.088 1.00 98.00 87 GLY A N 1
ATOM 673 C CA . GLY A 1 87 ? -10.811 -1.097 10.267 1.00 98.00 87 GLY A CA 1
ATOM 674 C C . GLY A 1 87 ? -10.183 -0.778 8.912 1.00 98.00 87 GLY A C 1
ATOM 675 O O . GLY A 1 87 ? -10.399 0.292 8.340 1.00 98.00 87 GLY A O 1
ATOM 676 N N . VAL A 1 88 ? -9.443 -1.733 8.356 1.00 98.25 88 VAL A N 1
ATOM 677 C CA . VAL A 1 88 ? -8.972 -1.657 6.970 1.00 98.25 88 VAL A CA 1
ATOM 678 C C . VAL A 1 88 ? -9.948 -2.436 6.102 1.00 98.25 88 VAL A C 1
ATOM 680 O O . VAL A 1 88 ? -10.060 -3.654 6.209 1.00 98.25 88 VAL A O 1
ATOM 683 N N . SER A 1 89 ? -10.683 -1.720 5.257 1.00 97.19 89 SER A N 1
ATOM 684 C CA . SER A 1 89 ? -11.677 -2.327 4.365 1.00 97.19 89 SER A CA 1
ATOM 685 C C . SER A 1 89 ? -11.016 -3.074 3.208 1.00 97.19 89 SER A C 1
ATOM 687 O O . SER A 1 89 ? -11.498 -4.122 2.777 1.00 97.19 89 SER A O 1
ATOM 689 N N . PHE A 1 90 ? -9.895 -2.542 2.712 1.00 94.06 90 PHE A N 1
ATOM 690 C CA . PHE A 1 90 ? -9.263 -3.025 1.497 1.00 94.06 90 PHE A CA 1
ATOM 691 C C . PHE A 1 90 ? -7.801 -2.567 1.366 1.00 94.06 90 PHE A C 1
ATOM 693 O O . PHE A 1 90 ? -7.466 -1.414 1.657 1.00 94.06 90 PHE A O 1
ATOM 700 N N . LEU A 1 91 ? -6.926 -3.471 0.905 1.00 97.88 91 LEU A N 1
ATOM 701 C CA . LEU A 1 91 ? -5.507 -3.195 0.648 1.00 97.88 91 LEU A CA 1
ATOM 702 C C . LEU A 1 91 ? -5.258 -3.030 -0.858 1.00 97.88 91 LEU A C 1
ATOM 704 O O . LEU A 1 91 ? -5.248 -4.001 -1.612 1.00 97.88 91 LEU A O 1
ATOM 708 N N . ASN A 1 92 ? -5.030 -1.798 -1.308 1.00 96.75 92 ASN A N 1
ATOM 709 C CA . ASN A 1 92 ? -4.734 -1.466 -2.698 1.00 96.75 92 ASN A CA 1
ATOM 710 C C . ASN A 1 92 ? -3.255 -1.741 -3.015 1.00 96.75 92 ASN A C 1
ATOM 712 O O . ASN A 1 92 ? -2.386 -0.933 -2.681 1.00 96.75 92 ASN A O 1
ATOM 716 N N . THR A 1 93 ? -2.954 -2.840 -3.714 1.00 94.25 93 THR A N 1
ATOM 717 C CA . THR A 1 93 ? -1.566 -3.166 -4.075 1.00 94.25 93 THR A CA 1
ATOM 718 C C . THR A 1 93 ? -1.271 -2.803 -5.523 1.00 94.25 93 THR A C 1
ATOM 720 O O . THR A 1 93 ? -1.913 -3.285 -6.454 1.00 94.25 93 THR A O 1
ATOM 723 N N . GLY A 1 94 ? -0.255 -1.964 -5.736 1.00 92.31 94 GLY A N 1
ATOM 724 C CA . GLY A 1 94 ? 0.304 -1.680 -7.062 1.00 92.31 94 GLY A CA 1
ATOM 725 C C . GLY A 1 94 ? 1.147 -2.829 -7.624 1.00 92.31 94 GLY A C 1
ATOM 726 O O . GLY A 1 94 ? 1.979 -2.586 -8.490 1.00 92.31 94 GLY A O 1
ATOM 727 N N . MET A 1 95 ? 0.978 -4.055 -7.116 1.00 93.75 95 MET A N 1
ATOM 728 C CA . MET A 1 95 ? 1.939 -5.151 -7.272 1.00 93.75 95 MET A CA 1
ATOM 729 C C . MET A 1 95 ? 2.150 -5.617 -8.713 1.00 93.75 95 MET A C 1
ATOM 731 O O . MET A 1 95 ? 3.213 -6.141 -9.002 1.00 93.75 95 MET A O 1
ATOM 735 N N . LEU A 1 96 ? 1.166 -5.436 -9.601 1.00 95.69 96 LEU A N 1
ATOM 736 C CA . LEU A 1 96 ? 1.278 -5.744 -11.032 1.00 95.69 96 LEU A CA 1
ATOM 737 C C . LEU A 1 96 ? 1.163 -4.484 -11.903 1.00 95.69 96 LEU A C 1
ATOM 739 O O . LEU A 1 96 ? 0.873 -4.573 -13.091 1.00 95.69 96 LEU A O 1
ATOM 743 N N . LYS A 1 97 ? 1.380 -3.290 -11.335 1.00 93.56 97 LYS A N 1
ATOM 744 C CA . LYS A 1 97 ? 1.326 -2.022 -12.078 1.00 93.56 97 LYS A CA 1
ATOM 745 C C . LYS A 1 97 ? 2.622 -1.794 -12.873 1.00 93.56 97 LYS A C 1
ATOM 747 O O . LYS A 1 97 ? 3.334 -0.816 -12.655 1.00 93.56 97 LYS A O 1
ATOM 752 N N . PHE A 1 98 ? 2.918 -2.716 -13.780 1.00 94.75 98 PHE A N 1
ATOM 753 C CA . PHE A 1 98 ? 4.039 -2.691 -14.716 1.00 94.75 98 PHE A CA 1
ATOM 754 C C . PHE A 1 98 ? 3.624 -3.337 -16.045 1.00 94.75 98 PHE A C 1
ATOM 756 O O . PHE A 1 98 ? 2.509 -3.844 -16.177 1.00 94.75 98 PHE A O 1
ATOM 763 N N . ASP A 1 99 ? 4.495 -3.286 -17.050 1.00 95.62 99 ASP A N 1
ATOM 764 C CA . ASP A 1 99 ? 4.189 -3.812 -18.383 1.00 95.62 99 ASP A CA 1
ATOM 765 C C . ASP A 1 99 ? 4.191 -5.348 -18.378 1.00 95.62 99 ASP A C 1
ATOM 767 O O . ASP A 1 99 ? 5.099 -5.965 -17.828 1.00 95.62 99 ASP A O 1
ATOM 771 N N . LEU A 1 100 ? 3.203 -5.990 -19.004 1.00 95.88 100 LEU A N 1
ATOM 772 C CA . LEU A 1 100 ? 3.217 -7.448 -19.137 1.00 95.88 100 LEU A CA 1
ATOM 773 C C . LEU A 1 100 ? 4.335 -7.855 -20.117 1.00 95.88 100 LEU A C 1
ATOM 775 O O . LEU A 1 100 ? 4.318 -7.375 -21.257 1.00 95.88 100 LEU A O 1
ATOM 779 N N . PRO A 1 101 ? 5.294 -8.724 -19.738 1.00 95.38 101 PRO A N 1
ATOM 780 C CA . PRO A 1 101 ? 6.319 -9.165 -20.676 1.00 95.38 101 PRO A CA 1
ATOM 781 C C . PRO A 1 101 ? 5.724 -9.801 -21.934 1.00 95.38 101 PRO A C 1
ATOM 783 O O . PRO A 1 101 ? 4.726 -10.516 -21.871 1.00 95.38 101 PRO A O 1
ATOM 786 N N . GLY A 1 102 ? 6.331 -9.507 -23.085 1.00 92.56 102 GLY A N 1
ATOM 787 C CA . GLY A 1 102 ? 5.826 -9.938 -24.392 1.00 92.56 102 GLY A CA 1
ATOM 788 C C . GLY A 1 102 ? 4.697 -9.074 -24.966 1.00 92.56 102 GLY A C 1
ATOM 789 O O . GLY A 1 102 ? 4.207 -9.381 -26.047 1.00 92.56 102 GLY A O 1
ATOM 790 N N . THR A 1 103 ? 4.296 -7.991 -24.291 1.00 93.50 103 THR A N 1
ATOM 791 C CA . THR A 1 103 ? 3.296 -7.043 -24.809 1.00 93.50 103 THR A CA 1
ATOM 792 C C . THR A 1 103 ? 3.893 -5.685 -25.165 1.00 93.50 103 THR A C 1
ATOM 794 O O . THR A 1 103 ? 4.970 -5.311 -24.692 1.00 93.50 103 THR A O 1
ATOM 797 N N . VAL A 1 104 ? 3.166 -4.930 -25.993 1.00 90.31 104 VAL A N 1
ATOM 798 C CA . VAL A 1 104 ? 3.484 -3.539 -26.326 1.00 90.31 104 VAL A CA 1
ATOM 799 C C . VAL A 1 104 ? 2.555 -2.631 -25.512 1.00 90.31 104 VAL A C 1
ATOM 801 O O . VAL A 1 104 ? 1.349 -2.622 -25.760 1.00 90.31 104 VAL A O 1
ATOM 804 N N . PRO A 1 105 ? 3.068 -1.905 -24.503 1.00 91.62 105 PRO A N 1
ATOM 805 C CA . PRO A 1 105 ? 2.236 -1.019 -23.701 1.00 91.62 105 PRO A CA 1
ATOM 806 C C . PRO A 1 105 ? 1.825 0.219 -24.505 1.00 91.62 105 PRO A C 1
ATOM 808 O O . PRO A 1 105 ? 2.643 0.794 -25.222 1.00 91.62 105 PRO A O 1
ATOM 811 N N . ALA A 1 106 ? 0.599 0.697 -24.294 1.00 90.62 106 ALA A N 1
ATOM 812 C CA . ALA A 1 106 ? 0.108 1.944 -24.866 1.00 90.62 106 ALA A CA 1
ATOM 813 C C . ALA A 1 106 ? 0.876 3.140 -24.291 1.00 90.62 106 ALA A C 1
ATOM 815 O O . ALA A 1 106 ? 0.818 3.430 -23.087 1.00 90.62 106 ALA A O 1
ATOM 816 N N . ARG A 1 107 ? 1.626 3.850 -25.142 1.00 84.25 107 ARG A N 1
ATOM 817 C CA . ARG A 1 107 ? 2.528 4.928 -24.710 1.00 84.25 107 ARG A CA 1
ATOM 818 C C . ARG A 1 107 ? 2.483 6.109 -25.670 1.00 84.25 107 ARG A C 1
ATOM 820 O O . ARG A 1 107 ? 2.577 5.964 -26.875 1.00 84.25 107 ARG A O 1
ATOM 827 N N . LYS A 1 108 ? 2.423 7.318 -25.103 1.00 85.94 108 LYS A N 1
ATOM 828 C CA . LYS A 1 108 ? 2.535 8.578 -25.865 1.00 85.94 108 LYS A CA 1
ATOM 829 C C . LYS A 1 108 ? 3.979 9.051 -26.049 1.00 85.94 108 LYS A C 1
ATOM 831 O O . LYS A 1 108 ? 4.246 9.898 -26.892 1.00 85.94 108 LYS A O 1
ATOM 836 N N . ARG A 1 109 ? 4.900 8.574 -25.205 1.00 87.62 109 ARG A N 1
ATOM 837 C CA . ARG A 1 109 ? 6.297 9.020 -25.192 1.00 87.62 109 ARG A CA 1
ATOM 838 C C . ARG A 1 109 ? 7.108 8.194 -26.184 1.00 87.62 109 ARG A C 1
ATOM 840 O O . ARG A 1 109 ? 7.131 6.974 -26.054 1.00 87.62 109 ARG A O 1
ATOM 847 N N . VAL A 1 110 ? 7.815 8.865 -27.090 1.00 87.56 110 VAL A N 1
ATOM 848 C CA . VAL A 1 110 ? 8.836 8.233 -27.934 1.00 87.56 110 VAL A CA 1
ATOM 849 C C . VAL A 1 110 ? 10.029 7.858 -27.054 1.00 87.56 110 VAL A C 1
ATOM 851 O O . VAL A 1 110 ? 10.539 8.692 -26.307 1.00 87.56 110 VAL A O 1
ATOM 854 N N . GLU A 1 111 ? 10.435 6.594 -27.106 1.00 90.50 111 GLU A N 1
ATOM 855 C CA . GLU A 1 111 ? 11.555 6.044 -26.336 1.00 90.50 111 GLU A CA 1
ATOM 856 C C . GLU A 1 111 ? 12.687 5.657 -27.289 1.00 90.50 111 GLU A C 1
ATOM 858 O O . GLU A 1 111 ? 12.425 5.169 -28.391 1.00 90.50 111 GLU A O 1
ATOM 863 N N . THR A 1 112 ? 13.935 5.842 -26.858 1.00 94.88 112 THR A N 1
ATOM 864 C CA . THR A 1 112 ? 15.091 5.261 -27.557 1.00 94.88 112 THR A CA 1
ATOM 865 C C . THR A 1 112 ? 15.084 3.736 -27.411 1.00 94.88 112 THR A C 1
ATOM 867 O O . THR A 1 112 ? 14.462 3.196 -26.491 1.00 94.88 112 THR A O 1
ATOM 870 N N . GLU A 1 113 ? 15.794 3.017 -28.281 1.00 93.88 113 GLU A N 1
ATOM 871 C CA . GLU A 1 113 ? 15.893 1.550 -28.183 1.00 93.88 113 GLU A CA 1
ATOM 872 C C . GLU A 1 113 ? 16.482 1.091 -26.840 1.00 93.88 113 GLU A C 1
ATOM 874 O O . GLU A 1 113 ? 15.981 0.152 -26.225 1.00 93.88 113 GLU A O 1
ATOM 879 N N . GLU A 1 114 ? 17.464 1.822 -26.310 1.00 95.88 114 GLU A N 1
ATOM 880 C CA . GLU A 1 114 ? 18.039 1.575 -24.982 1.00 95.88 114 GLU A CA 1
ATOM 881 C C . GLU A 1 114 ? 16.994 1.720 -23.864 1.00 95.88 114 GLU A C 1
ATOM 883 O O . GLU A 1 114 ? 16.906 0.878 -22.968 1.00 95.88 114 GLU A O 1
ATOM 888 N N . GLN A 1 115 ? 16.150 2.758 -23.926 1.00 94.31 115 GLN A N 1
ATOM 889 C CA . GLN A 1 115 ? 15.074 2.973 -22.955 1.00 94.31 115 GLN A CA 1
ATOM 890 C C . GLN A 1 115 ? 14.009 1.874 -23.035 1.00 94.31 115 GLN A C 1
ATOM 892 O O . GLN A 1 115 ? 13.517 1.424 -21.996 1.00 94.31 115 GLN A O 1
ATOM 897 N N . LYS A 1 116 ? 13.669 1.417 -24.247 1.00 92.44 116 LYS A N 1
ATOM 898 C CA . LYS A 1 116 ? 12.744 0.295 -24.455 1.00 92.44 116 LYS A CA 1
ATOM 899 C C . LYS A 1 116 ? 13.306 -0.995 -23.864 1.00 92.44 116 LYS A C 1
ATOM 901 O O . LYS A 1 116 ? 12.588 -1.680 -23.136 1.00 92.44 116 LYS A O 1
ATOM 906 N N . ALA A 1 117 ? 14.579 -1.295 -24.124 1.00 94.12 117 ALA A N 1
ATOM 907 C CA . ALA A 1 117 ? 15.253 -2.478 -23.599 1.00 94.12 117 ALA A CA 1
ATOM 908 C C . ALA A 1 117 ? 15.322 -2.459 -22.063 1.00 94.12 117 ALA A C 1
ATOM 910 O O . ALA A 1 117 ? 14.933 -3.431 -21.414 1.00 94.12 117 ALA A O 1
ATOM 911 N N . ALA A 1 118 ? 15.722 -1.330 -21.467 1.00 95.38 118 ALA A N 1
ATOM 912 C CA . ALA A 1 118 ? 15.777 -1.171 -20.013 1.00 95.38 118 ALA A CA 1
ATOM 913 C C . ALA A 1 118 ? 14.395 -1.329 -19.355 1.00 95.38 118 ALA A C 1
ATOM 915 O O . ALA A 1 118 ? 14.257 -1.986 -18.319 1.00 95.38 118 ALA A O 1
ATOM 916 N N . ARG A 1 119 ? 13.348 -0.768 -19.972 1.00 93.75 119 ARG A N 1
ATOM 917 C CA . ARG A 1 119 ? 11.962 -0.925 -19.515 1.00 93.75 119 ARG A CA 1
ATOM 918 C C . ARG A 1 119 ? 11.510 -2.382 -19.585 1.00 93.75 119 ARG A C 1
ATOM 920 O O . ARG A 1 119 ? 10.972 -2.882 -18.601 1.00 93.75 119 ARG A O 1
ATOM 927 N N . ALA A 1 120 ? 11.743 -3.060 -20.709 1.00 94.50 120 ALA A N 1
ATOM 928 C CA . ALA A 1 120 ? 11.385 -4.465 -20.884 1.00 94.50 120 ALA A CA 1
ATOM 929 C C . ALA A 1 120 ? 12.091 -5.361 -19.853 1.00 94.50 120 ALA A C 1
ATOM 931 O O . ALA A 1 120 ? 11.444 -6.197 -19.226 1.00 94.50 120 ALA A O 1
ATOM 932 N N . ALA A 1 121 ? 13.381 -5.125 -19.598 1.00 96.75 121 ALA A N 1
ATOM 933 C CA . ALA A 1 121 ? 14.133 -5.836 -18.567 1.00 96.75 121 ALA A CA 1
ATOM 934 C C . ALA A 1 121 ? 13.568 -5.584 -17.156 1.00 96.75 121 ALA A C 1
ATOM 936 O O . ALA A 1 121 ? 13.396 -6.521 -16.377 1.00 96.75 121 ALA A O 1
ATOM 937 N N . SER A 1 122 ? 13.214 -4.334 -16.830 1.00 96.31 122 SER A N 1
ATOM 938 C CA . SER A 1 122 ? 12.584 -3.995 -15.546 1.00 96.31 122 SER A CA 1
ATOM 939 C C . SER A 1 122 ? 11.213 -4.659 -15.374 1.00 96.31 122 SER A C 1
ATOM 941 O O . SER A 1 122 ? 10.898 -5.155 -14.291 1.00 96.31 122 SER A O 1
ATOM 943 N N . ALA A 1 123 ? 10.403 -4.689 -16.432 1.00 96.44 123 ALA A N 1
ATOM 944 C CA . ALA A 1 123 ? 9.108 -5.357 -16.445 1.00 96.44 123 ALA A CA 1
ATOM 945 C C . ALA A 1 123 ? 9.248 -6.876 -16.265 1.00 96.44 123 ALA A C 1
ATOM 947 O O . ALA A 1 123 ? 8.525 -7.461 -15.461 1.00 96.44 123 ALA A O 1
ATOM 948 N N . GLN A 1 124 ? 10.220 -7.499 -16.938 1.00 97.81 124 GLN A N 1
ATOM 949 C CA . GLN A 1 124 ? 10.530 -8.919 -16.772 1.00 97.81 124 GLN A CA 1
ATOM 950 C C . GLN A 1 124 ? 10.943 -9.235 -15.330 1.00 97.81 124 GLN A C 1
ATOM 952 O O . GLN A 1 124 ? 10.348 -10.105 -14.702 1.00 97.81 124 GLN A O 1
ATOM 957 N N . ALA A 1 125 ? 11.870 -8.463 -14.755 1.00 97.94 125 ALA A N 1
ATOM 958 C CA . ALA A 1 125 ? 12.302 -8.658 -13.371 1.00 97.94 125 ALA A CA 1
ATOM 959 C C . ALA A 1 125 ? 11.143 -8.519 -12.364 1.00 97.94 125 ALA A C 1
ATOM 961 O O . ALA A 1 125 ? 11.069 -9.261 -11.384 1.00 97.94 125 ALA A O 1
ATOM 962 N N . GLN A 1 126 ? 10.215 -7.581 -12.598 1.00 96.94 126 GLN A N 1
ATOM 963 C CA . GLN A 1 126 ? 9.002 -7.432 -11.787 1.00 96.94 126 GLN A CA 1
ATOM 964 C C . GLN A 1 126 ? 8.026 -8.597 -11.974 1.00 96.94 126 GLN A C 1
ATOM 966 O O . GLN A 1 126 ? 7.423 -9.062 -11.004 1.00 96.94 126 GLN A O 1
ATOM 971 N N . PHE A 1 127 ? 7.893 -9.100 -13.199 1.00 97.50 127 PHE A N 1
ATOM 972 C CA . PHE A 1 127 ? 7.084 -10.271 -13.487 1.00 97.50 127 PHE A CA 1
ATOM 973 C C . PHE A 1 127 ? 7.630 -11.508 -12.776 1.00 97.50 127 PHE A C 1
ATOM 975 O O . PHE A 1 127 ? 6.863 -12.209 -12.120 1.00 97.50 127 PHE A O 1
ATOM 982 N N . ASP A 1 128 ? 8.935 -11.756 -12.825 1.00 98.19 128 ASP A N 1
ATOM 983 C CA . ASP A 1 128 ? 9.549 -12.947 -12.231 1.00 98.19 128 ASP A CA 1
ATOM 984 C C . ASP A 1 128 ? 9.356 -12.995 -10.708 1.00 98.19 128 ASP A C 1
ATOM 986 O O . ASP A 1 128 ? 8.969 -14.025 -10.158 1.00 98.19 128 ASP A O 1
ATOM 990 N N . ARG A 1 129 ? 9.487 -11.849 -10.028 1.00 97.44 129 ARG A N 1
ATOM 991 C CA . ARG A 1 129 ? 9.286 -11.730 -8.569 1.00 97.44 129 ARG A CA 1
ATOM 992 C C . ARG A 1 129 ? 7.825 -11.598 -8.123 1.00 97.44 129 ARG A C 1
ATOM 994 O O . ARG A 1 129 ? 7.562 -11.487 -6.925 1.00 97.44 129 ARG A O 1
ATOM 1001 N N . ARG A 1 130 ? 6.852 -11.579 -9.043 1.00 96.69 130 ARG A N 1
ATOM 1002 C CA . ARG A 1 130 ? 5.451 -11.218 -8.733 1.00 96.69 130 ARG A CA 1
ATOM 1003 C C . ARG A 1 130 ? 4.800 -12.104 -7.668 1.00 96.69 130 ARG A C 1
ATOM 1005 O O . ARG A 1 130 ? 3.955 -11.629 -6.914 1.00 96.69 130 ARG A O 1
ATOM 1012 N N . LEU A 1 131 ? 5.182 -13.381 -7.596 1.00 97.12 131 LEU A N 1
ATOM 1013 C CA . LEU A 1 131 ? 4.654 -14.310 -6.593 1.00 97.12 131 LEU A CA 1
ATOM 1014 C C . LEU A 1 131 ? 5.208 -14.014 -5.195 1.00 97.12 131 LEU A C 1
ATOM 1016 O O . LEU A 1 131 ? 4.475 -14.142 -4.218 1.00 97.12 131 LEU A O 1
ATOM 1020 N N . ASP A 1 132 ? 6.452 -13.549 -5.087 1.00 97.56 132 ASP A N 1
ATOM 1021 C CA . ASP A 1 132 ? 7.001 -13.070 -3.815 1.00 97.56 132 ASP A CA 1
ATOM 1022 C C . ASP A 1 132 ? 6.328 -11.770 -3.389 1.00 97.56 132 ASP A C 1
ATOM 1024 O O . ASP A 1 132 ? 5.937 -11.619 -2.234 1.00 97.56 132 ASP A O 1
ATOM 1028 N N . THR A 1 133 ? 6.080 -10.867 -4.340 1.00 96.56 133 THR A N 1
ATOM 1029 C CA . THR A 1 133 ? 5.298 -9.651 -4.085 1.00 96.56 133 THR A CA 1
ATOM 1030 C C . THR A 1 133 ? 3.868 -9.974 -3.636 1.00 96.56 133 THR A C 1
ATOM 1032 O O . THR A 1 133 ? 3.349 -9.323 -2.731 1.00 96.56 133 THR A O 1
ATOM 1035 N N . LEU A 1 134 ? 3.236 -11.015 -4.193 1.00 96.69 134 LEU A N 1
ATOM 1036 C CA . LEU A 1 134 ? 1.929 -11.495 -3.733 1.00 96.69 134 LEU A CA 1
ATOM 1037 C C . LEU A 1 134 ? 1.994 -12.020 -2.294 1.00 96.69 134 LEU A C 1
ATOM 1039 O O . LEU A 1 134 ? 1.130 -11.693 -1.482 1.00 96.69 134 LEU A O 1
ATOM 1043 N N . ARG A 1 135 ? 3.019 -12.812 -1.956 1.00 97.25 135 ARG A N 1
ATOM 1044 C CA . ARG A 1 135 ? 3.232 -13.296 -0.581 1.00 97.25 135 ARG A CA 1
ATOM 1045 C C . ARG A 1 135 ? 3.400 -12.131 0.391 1.00 97.25 135 ARG A C 1
ATOM 1047 O O . ARG A 1 135 ? 2.789 -12.147 1.456 1.00 97.25 135 ARG A O 1
ATOM 1054 N N . GLN A 1 136 ? 4.164 -11.112 0.005 1.00 97.19 136 GLN A N 1
ATOM 1055 C CA . GLN A 1 136 ? 4.349 -9.893 0.790 1.00 97.19 136 GLN A CA 1
ATOM 1056 C C . GLN A 1 136 ? 3.010 -9.175 1.030 1.00 97.19 136 GLN A C 1
ATOM 1058 O O . GLN A 1 136 ? 2.654 -8.889 2.173 1.00 97.19 136 GLN A O 1
ATOM 1063 N N . ALA A 1 137 ? 2.208 -8.994 -0.025 1.00 97.38 137 ALA A N 1
ATOM 1064 C CA . ALA A 1 137 ? 0.877 -8.404 0.072 1.00 97.38 137 ALA A CA 1
ATOM 1065 C C . ALA A 1 137 ? -0.068 -9.196 0.991 1.00 97.38 137 ALA A C 1
ATOM 1067 O O . ALA A 1 137 ? -0.794 -8.599 1.784 1.00 97.38 137 ALA A O 1
ATOM 1068 N N . ILE A 1 138 ? -0.039 -10.531 0.930 1.00 97.75 138 ILE A N 1
ATOM 1069 C CA . ILE A 1 138 ? -0.833 -11.401 1.812 1.00 97.75 138 ILE A CA 1
ATOM 1070 C C . ILE A 1 138 ? -0.384 -11.259 3.271 1.00 97.75 138 ILE A C 1
ATOM 1072 O O . ILE A 1 138 ? -1.223 -11.202 4.170 1.00 97.75 138 ILE A O 1
ATOM 1076 N N . THR A 1 139 ? 0.922 -11.187 3.529 1.00 98.06 139 THR A N 1
ATOM 1077 C CA . THR A 1 139 ? 1.461 -10.962 4.878 1.00 98.06 139 THR A CA 1
ATOM 1078 C C . THR A 1 139 ? 0.998 -9.621 5.441 1.00 98.06 139 THR A C 1
ATOM 1080 O O . THR A 1 139 ? 0.492 -9.574 6.564 1.00 98.06 139 THR A O 1
ATOM 1083 N N . ALA A 1 140 ? 1.082 -8.550 4.648 1.00 98.31 140 ALA A N 1
ATOM 1084 C CA . ALA A 1 140 ? 0.568 -7.244 5.042 1.00 98.31 140 ALA A CA 1
ATOM 1085 C C . ALA A 1 140 ? -0.947 -7.280 5.296 1.00 98.31 140 ALA A C 1
ATOM 1087 O O . ALA A 1 140 ? -1.409 -6.796 6.327 1.00 98.31 140 ALA A O 1
ATOM 1088 N N . ALA A 1 141 ? -1.722 -7.920 4.415 1.00 98.25 141 ALA A N 1
ATOM 1089 C CA . ALA A 1 141 ? -3.169 -8.053 4.572 1.00 98.25 141 ALA A CA 1
ATOM 1090 C C . ALA A 1 141 ? -3.557 -8.749 5.888 1.00 98.25 141 ALA A C 1
ATOM 1092 O O . ALA A 1 141 ? -4.453 -8.293 6.598 1.00 98.25 141 ALA A O 1
ATOM 1093 N N . LYS A 1 142 ? -2.830 -9.808 6.264 1.00 98.31 142 LYS A N 1
ATOM 1094 C CA . LYS A 1 142 ? -3.014 -10.485 7.556 1.00 98.31 142 LYS A CA 1
ATOM 1095 C C . LYS A 1 142 ? -2.716 -9.560 8.734 1.00 98.31 142 LYS A C 1
ATOM 1097 O O . LYS A 1 142 ? -3.496 -9.529 9.680 1.00 98.31 142 LYS A O 1
ATOM 1102 N N . ALA A 1 143 ? -1.626 -8.795 8.678 1.00 98.44 143 ALA A N 1
ATOM 1103 C CA . ALA A 1 143 ? -1.266 -7.866 9.749 1.00 98.44 143 ALA A CA 1
ATOM 1104 C C . ALA A 1 143 ? -2.304 -6.745 9.930 1.00 98.44 143 ALA A C 1
ATOM 1106 O O . ALA A 1 143 ? -2.648 -6.408 11.060 1.00 98.44 143 ALA A O 1
ATOM 1107 N N . PHE A 1 144 ? -2.853 -6.221 8.831 1.00 98.44 144 PHE A N 1
ATOM 1108 C CA . PHE A 1 144 ? -3.918 -5.213 8.850 1.00 98.44 144 PHE A CA 1
ATOM 1109 C C . PHE A 1 144 ? -5.325 -5.789 9.090 1.00 98.44 144 PHE A C 1
ATOM 1111 O O . PHE A 1 144 ? -6.287 -5.024 9.132 1.00 98.44 144 PHE A O 1
ATOM 1118 N N . ASN A 1 145 ? -5.459 -7.111 9.261 1.00 97.94 145 ASN A N 1
ATOM 1119 C CA . ASN A 1 145 ? -6.737 -7.814 9.403 1.00 97.94 145 ASN A CA 1
ATOM 1120 C C . ASN A 1 145 ? -7.746 -7.466 8.289 1.00 97.94 145 ASN A C 1
ATOM 1122 O O . ASN A 1 145 ? -8.911 -7.166 8.549 1.00 97.94 145 ASN A O 1
ATOM 1126 N N . VAL A 1 146 ? -7.285 -7.486 7.036 1.00 97.62 146 VAL A N 1
ATOM 1127 C CA . VAL A 1 146 ? -8.102 -7.179 5.857 1.00 97.62 146 VAL A CA 1
ATOM 1128 C C . VAL A 1 146 ? -8.282 -8.420 4.988 1.00 97.62 146 VAL A C 1
ATOM 1130 O O . VAL A 1 146 ? -7.324 -9.110 4.643 1.00 97.62 146 VAL A O 1
ATOM 1133 N N . GLY A 1 147 ? -9.534 -8.710 4.629 1.00 96.75 147 GLY A N 1
ATOM 1134 C CA . GLY A 1 147 ? -9.897 -9.897 3.847 1.00 96.75 147 GLY A CA 1
ATOM 1135 C C . GLY A 1 147 ? -9.735 -9.741 2.335 1.00 96.75 147 GLY A C 1
ATOM 1136 O O . GLY A 1 147 ? -9.907 -10.712 1.603 1.00 96.75 147 GLY A O 1
ATOM 1137 N N . ILE A 1 148 ? -9.438 -8.531 1.853 1.00 96.69 148 ILE A N 1
ATOM 1138 C CA . ILE A 1 148 ? -9.460 -8.216 0.427 1.00 96.69 148 ILE A CA 1
ATOM 1139 C C . ILE A 1 148 ? -8.201 -7.437 0.019 1.00 96.69 148 ILE A C 1
ATOM 1141 O O . ILE A 1 148 ? -7.896 -6.366 0.547 1.00 96.69 148 ILE A O 1
ATOM 1145 N N . VAL A 1 149 ? -7.497 -7.977 -0.976 1.00 96.75 149 VAL A N 1
ATOM 1146 C CA . VAL A 1 149 ? -6.321 -7.376 -1.613 1.00 96.75 149 VAL A CA 1
ATOM 1147 C C . VAL A 1 149 ? -6.682 -6.990 -3.047 1.00 96.75 149 VAL A C 1
ATOM 1149 O O . VAL A 1 149 ? -7.055 -7.856 -3.839 1.00 96.75 149 VAL A O 1
ATOM 1152 N N . ARG A 1 150 ? -6.548 -5.709 -3.419 1.00 95.56 150 ARG A N 1
ATOM 1153 C CA . ARG A 1 150 ? -6.613 -5.302 -4.832 1.00 95.56 150 ARG A CA 1
ATOM 1154 C C . ARG A 1 150 ? -5.363 -5.722 -5.539 1.00 95.56 150 ARG A C 1
ATOM 1156 O O . ARG A 1 150 ? -4.270 -5.447 -5.049 1.00 95.56 150 ARG A O 1
ATOM 1163 N N . VAL A 1 151 ? -5.545 -6.142 -6.775 1.00 92.50 151 VAL A N 1
ATOM 1164 C CA . VAL A 1 151 ? -4.477 -6.207 -7.757 1.00 92.50 151 VAL A CA 1
ATOM 1165 C C . VAL A 1 151 ? -4.879 -5.328 -8.937 1.00 92.50 151 VAL A C 1
ATOM 1167 O O . VAL A 1 151 ? -5.988 -5.447 -9.457 1.00 92.50 151 VAL A O 1
ATOM 1170 N N . PHE A 1 152 ? -4.007 -4.405 -9.339 1.00 88.19 152 PHE A N 1
ATOM 1171 C CA . PHE A 1 152 ? -4.148 -3.740 -10.636 1.00 88.19 152 PHE A CA 1
ATOM 1172 C C . PHE A 1 152 ? -3.660 -4.693 -11.716 1.00 88.19 152 PHE A C 1
ATOM 1174 O O . PHE A 1 152 ? -2.626 -5.316 -11.536 1.00 88.19 152 PHE A O 1
ATOM 1181 N N . THR A 1 153 ? -4.366 -4.803 -12.833 1.00 88.06 153 THR A N 1
ATOM 1182 C CA . THR A 1 153 ? -3.826 -5.497 -14.005 1.00 88.06 153 THR A CA 1
ATOM 1183 C C . THR A 1 153 ? -2.678 -4.685 -14.607 1.00 88.06 153 THR A C 1
ATOM 1185 O O . THR A 1 153 ? -2.616 -3.470 -14.396 1.00 88.06 153 THR A O 1
ATOM 1188 N N . PHE A 1 154 ? -1.795 -5.360 -15.346 1.00 94.75 154 PHE A N 1
ATOM 1189 C CA . PHE A 1 154 ? -0.655 -4.779 -16.062 1.00 94.75 154 PHE A CA 1
ATOM 1190 C C . PHE A 1 154 ? -0.998 -3.495 -16.833 1.00 94.75 154 PHE A C 1
ATOM 1192 O O . PHE A 1 154 ? -2.169 -3.187 -17.086 1.00 94.75 154 PHE A O 1
ATOM 1199 N N . SER A 1 155 ? 0.035 -2.748 -17.230 1.00 92.81 155 SER A N 1
ATOM 1200 C CA . SER A 1 155 ? -0.117 -1.592 -18.118 1.00 92.81 155 SER A CA 1
ATOM 1201 C C . SER A 1 155 ? -1.012 -1.930 -19.309 1.00 92.81 155 SER A C 1
ATOM 1203 O O . SER A 1 155 ? -0.945 -3.025 -19.868 1.00 92.81 155 SER A O 1
ATOM 1205 N N . ARG A 1 156 ? -1.846 -0.966 -19.704 1.00 92.38 156 ARG A N 1
ATOM 1206 C CA . ARG A 1 156 ? -2.688 -1.104 -20.895 1.00 92.38 156 ARG A CA 1
ATOM 1207 C C . ARG A 1 156 ? -1.808 -1.338 -22.117 1.00 92.38 156 ARG A C 1
ATOM 1209 O O . ARG A 1 156 ? -0.770 -0.690 -22.249 1.00 92.38 156 ARG A O 1
ATOM 1216 N N . VAL A 1 157 ? -2.259 -2.228 -22.984 1.00 91.25 157 VAL A N 1
ATOM 1217 C CA . VAL A 1 157 ? -1.687 -2.465 -24.312 1.00 91.25 157 VAL A CA 1
ATOM 1218 C C . VAL A 1 157 ? -2.450 -1.642 -25.348 1.00 91.25 157 VAL A C 1
ATOM 1220 O O . VAL A 1 157 ? -3.534 -1.136 -25.036 1.00 91.25 157 VAL A O 1
ATOM 1223 N N . GLU A 1 158 ? -1.850 -1.449 -26.520 1.00 78.56 158 GLU A N 1
ATOM 1224 C CA . GLU A 1 158 ? -2.513 -0.829 -27.681 1.00 78.56 158 GLU A CA 1
ATOM 1225 C C . GLU A 1 158 ? -3.579 -1.739 -28.299 1.00 78.56 158 GLU A C 1
ATOM 1227 O O . GLU A 1 158 ? -3.387 -2.978 -28.277 1.00 78.56 158 GLU A O 1
#

Foldseek 3Di:
DDPPPPPPDDPPDPPVPPPPPDDAQQNDEEELQVQDQANVSSLVSCVVRVYAEYEFACGRVDPDGLLQDDDVRLLVSLVVCVVSNHAYAEYEYALQAAAAAPAAADDPDDDDPVRVVVRNVVNVVSVVCSVVSVVSNVVSCVSRVYPYYDYDHYHHGD

Radius of gyration: 24.42 Å; chains: 1; bounding box: 70×29×75 Å

=== Feature glossary ===
Legend for the data blocks above and below:

— What the protein is —

The amino-acid sequence is the protein's primary structure: the linear order of residues from the N-terminus to the C-terminus, written in one-letter code. Everything else here — the 3D coordinates, the secondary structure, the domain annotations — is ultimately a consequence of this string.

Functional annotations link the protein to curated databases. InterPro entries identify conserved domains and families by matching the sequence against member-database signatures (Pfam, PROSITE, CDD, …). Gene Ontology (GO) terms describe molecular function, biological process, and cellular component in a controlled vocabulary. CATH places the structure in a hierarchical fold classification (Class/Architecture/Topology/Homologous-superfamily). The organism is the source species.

— Where its atoms are —

Atomic coordinates in PDBx/mmCIF format — the same representation the Protein Data Bank distributes. Each line of the _atom_site loop places one backbone atom in Cartesian space (units: ångströms, origin: arbitrary).

The six renders are orthographic views along the three Cartesian axes in both directions. Representation (cartoon, sticks, or surface) and color scheme (sequence-rainbow or by-chain) vary across proteins so the training set covers all the common visualization conventions.

— Local backbone conformation —

Eight-state secondary structure (DSSP): H is the canonical α-helix, G the tighter 3₁₀-helix, I the wider π-helix; E/B are β-structure, T and S are turns and bends, and '-' is everything else. DSSP derives these from the pattern of main-chain N–H···O=C hydrogen bonds, not from the sequence.

Three-state secondary structure (P-SEA) collapses the eight DSSP classes into helix (a), strand (b), and coil (c). P-SEA assigns these from Cα geometry alone — distances and angles — without requiring backbone oxygens, so it works on any Cα trace.

φ (phi) and ψ (psi) are the two rotatable backbone dihedrals per residue: φ is the C(i-1)–N–Cα–C torsion, ψ is the N–Cα–C–N(i+1) torsion, both in degrees on (−180°, 180°]. α-helical residues cluster near (−60°, −45°); β-strand residues near (−120°, +130°). A Ramachandran plot is simply a scatter of (φ, ψ) for every residue.

— Global shape and packing —

The geometric summary reports three shape descriptors. Rg (radius of gyration) measures how spread out the Cα atoms are about their centre of mass; compact globular proteins have small Rg, elongated or unfolded ones large. Cα contacts (<8 Å, |i−j|>4) count long-range residue pairs in spatial proximity — high for tightly packed folds, near zero for rods or random coil. The bounding-box extents give the protein's footprint along x, y, z in Å.

SASA measures how much of the protein is reachable by solvent. It is computed by rolling a water-sized probe over the atomic surface and summing the exposed area (Å²). Per-residue SASA distinguishes core (buried, low SASA) from surface (exposed, high SASA) residues; total SASA is a whole-molecule size measure.

Plot images: a contact map (which residues are close in 3D, as an N×N binary image), a Ramachandran scatter (backbone torsion angles, revealing secondary-structure composition at a glance), and — for AlphaFold structures — a PAE heatmap (pairwise prediction confidence).

— Structural neighborhood —

A 3Di character summarizes, for each residue, the relative orientation of the Cα frame of its nearest spatial neighbor. Because it encodes fold topology rather than chemistry, 3Di alignments detect remote structural similarity that sequence alignment misses.

The Foldseek neighbor list gives the closest experimentally determined structures in the PDB, ranked by structural alignment. TM-score near 1 means near-identical fold; near 0.3 means only rough topology match. This is how one finds what a novel AlphaFold prediction most resembles in the solved-structure universe.

— Confidence and disorder —

For AlphaFold models, the B-factor field carries pLDDT — the model's own estimate of local accuracy on a 0–100 scale. Regions with pLDDT<50 should be treated as essentially unmodeled; they often correspond to intrinsically disordered segments.

Crystallographic B-factors measure how much each atom's electron density is smeared out, in Å². They rise in mobile loops and surface residues and fall in the buried interior. In AlphaFold models this column is repurposed to hold pLDDT instead.

Predicted Aligned Error (PAE) is an AlphaFold confidence matrix: entry (i, j) is the expected error in the position of residue j, in ångströms, when the prediction is superimposed on the true structure at residue i. Low PAE within a block of residues means that block is internally rigid and well-predicted; high PAE between two blocks means their relative placement is uncertain even if each block individually is confident.